Protein AF-A0A4P6F932-F1 (afdb_monomer_lite)

Foldseek 3Di:
DDDDDDDDDDDDDDDDDDDDDDDDDDDDDDDDPPPDPPPQDPVNVVPDLPAQLLLVVLLVVQCVVPRNVSNVVVVVVCVVVVPDRDGQDPQLVVQLVVCCCCQDLPNPHPLNDDSSSSSQVSVCVVVVHAGDDDDCNCVRDPGHHPDDPPDD

Secondary structure (DSSP, 8-state):
-----------------------------------------TTTTS------HHHHHHHHHHHHHH-HHHHHHHHHHHHHTT-------HHHHHHHHHHHHHHBTTTT-TT-B-HHHHHHHHHHHHHT-PBP-SSSTTTTSSSPBS--PPP-

Sequence (152 aa):
MSARRQTRRCTTRTACSGDRPHLSGRRDRGPGARGGRPRRDPRDRAGGDDRRPTLVELQAVLEHRGGVDEARAAQNLLRSAEVEVADFTARHAEVARQAYRDYGRASGHPARLNLGDCYAYALAAVADQPLLFVGDDFVHTDVRPAYLPPSA

Organism: NCBI:txid2509457

pLDDT: mean 77.78, std 23.24, range [30.77, 97.94]

Radius of gyration: 33.51 Å; chains: 1; bounding box: 41×89×89 Å

Structure (mmCIF, N/CA/C/O backbone):
data_AF-A0A4P6F932-F1
#
_entry.id   AF-A0A4P6F932-F1
#
loop_
_atom_site.group_PDB
_atom_site.id
_atom_site.type_symbol
_atom_site.label_atom_id
_atom_site.label_alt_id
_atom_site.label_comp_id
_atom_site.label_asym_id
_atom_site.label_entity_id
_atom_site.label_seq_id
_atom_site.pdbx_PDB_ins_code
_atom_site.Cartn_x
_atom_site.Cartn_y
_atom_site.Cartn_z
_atom_site.occupancy
_atom_site.B_iso_or_equiv
_atom_site.auth_seq_id
_atom_site.auth_comp_id
_atom_site.auth_asym_id
_atom_site.auth_atom_id
_atom_site.pdbx_PDB_model_num
ATOM 1 N N . MET A 1 1 ? -9.761 69.442 -34.153 1.00 44.91 1 MET A N 1
ATOM 2 C CA . MET A 1 1 ? -8.645 69.595 -35.113 1.00 44.91 1 MET A CA 1
ATOM 3 C C . MET A 1 1 ? -8.982 68.798 -36.360 1.00 44.91 1 MET A C 1
ATOM 5 O O . MET A 1 1 ? -9.483 67.688 -36.251 1.00 44.91 1 MET A O 1
ATOM 9 N N . SER A 1 2 ? -8.855 69.448 -37.511 1.00 34.09 2 SER A N 1
ATOM 10 C CA . SER A 1 2 ? -9.554 69.153 -38.761 1.00 34.09 2 SER A CA 1
ATOM 11 C C . SER A 1 2 ? -8.674 68.359 -39.733 1.00 34.09 2 SER A C 1
ATOM 13 O O . SER A 1 2 ? -7.528 68.727 -39.938 1.00 34.09 2 SER A O 1
ATOM 15 N N . ALA A 1 3 ? -9.276 67.333 -40.340 1.00 35.31 3 ALA A N 1
ATOM 16 C CA . ALA A 1 3 ? -9.256 66.987 -41.767 1.00 35.31 3 ALA A CA 1
ATOM 17 C C . ALA A 1 3 ? -7.965 66.585 -42.535 1.00 35.31 3 ALA A C 1
ATOM 19 O O . ALA A 1 3 ? -6.910 67.193 -42.435 1.00 35.31 3 ALA A O 1
ATOM 20 N N . ARG A 1 4 ? -8.224 65.658 -43.486 1.00 37.12 4 ARG A N 1
ATOM 21 C CA . ARG A 1 4 ? -7.536 65.332 -44.767 1.00 37.12 4 ARG A CA 1
ATOM 22 C C . ARG A 1 4 ? -6.279 64.454 -44.652 1.00 37.12 4 ARG A C 1
ATOM 24 O O . ARG A 1 4 ? -5.267 64.841 -44.098 1.00 37.12 4 ARG A O 1
ATOM 31 N N . ARG A 1 5 ? -6.368 63.170 -45.037 1.00 46.12 5 ARG A N 1
ATOM 32 C CA . ARG A 1 5 ? -6.166 62.615 -46.403 1.00 46.12 5 ARG A CA 1
ATOM 33 C C . ARG A 1 5 ? -4.906 63.156 -47.086 1.00 46.12 5 ARG A C 1
ATOM 35 O O . ARG A 1 5 ? -4.928 64.286 -47.542 1.00 46.12 5 ARG A O 1
ATOM 42 N N . GLN A 1 6 ? -3.923 62.281 -47.311 1.00 46.47 6 GLN A N 1
ATOM 43 C CA . GLN A 1 6 ? -3.135 62.297 -48.542 1.00 46.47 6 GLN A CA 1
ATOM 44 C C . GLN A 1 6 ? -2.669 60.877 -48.890 1.00 46.47 6 GLN A C 1
ATOM 46 O O . GLN A 1 6 ? -2.029 60.169 -48.120 1.00 46.47 6 GLN A O 1
ATOM 51 N N . THR A 1 7 ? -3.068 60.484 -50.087 1.00 39.25 7 THR A N 1
ATOM 52 C CA . THR A 1 7 ? -2.804 59.254 -50.825 1.00 39.25 7 THR A CA 1
ATOM 53 C C . THR A 1 7 ? -1.342 59.126 -51.246 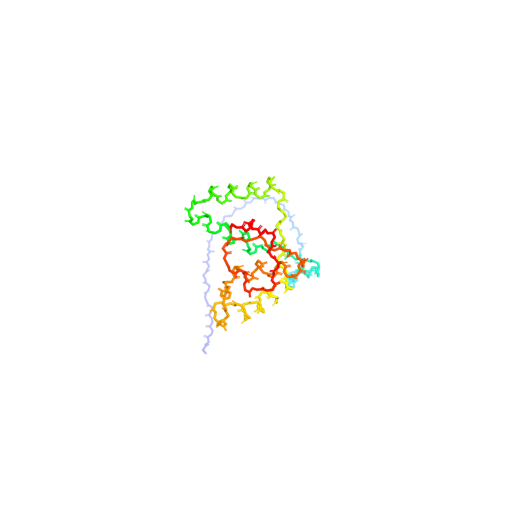1.00 39.25 7 THR A C 1
ATOM 55 O O . THR A 1 7 ? -0.788 60.087 -51.780 1.00 39.25 7 THR A O 1
ATOM 58 N N . ARG A 1 8 ? -0.770 57.918 -51.176 1.00 43.19 8 ARG A N 1
ATOM 59 C CA . ARG A 1 8 ? 0.346 57.531 -52.050 1.00 43.19 8 ARG A CA 1
ATOM 60 C C . ARG A 1 8 ? -0.167 56.577 -53.121 1.00 43.19 8 ARG A C 1
ATOM 62 O O . ARG A 1 8 ? -0.617 55.473 -52.837 1.00 43.19 8 ARG A O 1
ATOM 69 N N . ARG A 1 9 ? -0.141 57.085 -54.353 1.00 44.69 9 ARG A N 1
ATOM 70 C CA . ARG A 1 9 ? -0.278 56.338 -55.603 1.00 44.69 9 ARG A CA 1
ATOM 71 C C . ARG A 1 9 ? 0.945 55.432 -55.739 1.00 44.69 9 ARG A C 1
ATOM 73 O O . ARG A 1 9 ? 2.059 55.924 -55.589 1.00 44.69 9 ARG A O 1
ATOM 80 N N . CYS A 1 10 ? 0.741 54.160 -56.060 1.00 32.97 10 CYS A N 1
ATOM 81 C CA . CYS A 1 10 ? 1.779 53.340 -56.672 1.00 32.97 10 CYS A CA 1
ATOM 82 C C . CYS A 1 10 ? 1.332 53.038 -58.103 1.00 32.97 10 CYS A C 1
ATOM 84 O O . CYS A 1 10 ? 0.258 52.489 -58.342 1.00 32.97 10 CYS A O 1
ATOM 86 N N . THR A 1 11 ? 2.116 53.561 -59.031 1.00 46.69 11 THR A N 1
ATOM 87 C CA . THR A 1 11 ? 2.034 53.437 -60.484 1.00 46.69 11 THR A CA 1
ATOM 88 C C . THR A 1 11 ? 2.682 52.139 -60.962 1.00 46.69 11 THR A C 1
ATOM 90 O O . THR A 1 11 ? 3.538 51.632 -60.252 1.00 46.69 11 THR A O 1
ATOM 93 N N . THR A 1 12 ? 2.353 51.763 -62.212 1.00 40.41 12 THR A N 1
ATOM 94 C CA . THR A 1 12 ? 2.819 50.637 -63.070 1.00 40.41 12 THR A CA 1
ATOM 95 C C . THR A 1 12 ? 1.922 49.394 -62.957 1.00 40.41 12 THR A C 1
ATOM 97 O O . THR A 1 12 ? 1.802 48.798 -61.900 1.00 40.41 12 THR A O 1
ATOM 100 N N . ARG A 1 13 ? 1.059 49.019 -63.919 1.00 41.72 13 ARG A N 1
ATOM 101 C CA . ARG A 1 13 ? 1.025 48.981 -65.404 1.00 41.72 13 ARG A CA 1
ATOM 102 C C . ARG A 1 13 ? 1.961 47.937 -66.031 1.00 41.72 13 ARG A C 1
ATOM 104 O O . ARG A 1 13 ? 3.015 48.316 -66.517 1.00 41.72 13 ARG A O 1
ATOM 111 N N . THR A 1 14 ? 1.464 46.696 -66.128 1.00 43.81 14 THR A N 1
ATOM 112 C CA . THR A 1 14 ? 1.836 45.652 -67.116 1.00 43.81 14 THR A CA 1
ATOM 113 C C . THR A 1 14 ? 0.612 44.723 -67.290 1.00 43.81 14 THR A C 1
ATOM 115 O O . THR A 1 14 ? 0.188 44.112 -66.318 1.00 43.81 14 THR A O 1
ATOM 118 N N . ALA A 1 15 ? -0.218 44.898 -68.333 1.00 36.66 15 ALA A N 1
ATOM 119 C CA . ALA A 1 15 ? -0.301 44.075 -69.564 1.00 36.66 15 ALA A CA 1
ATOM 120 C C . ALA A 1 15 ? -0.423 42.557 -69.275 1.00 36.66 15 ALA A C 1
ATOM 122 O O . ALA A 1 15 ? 0.531 41.961 -68.803 1.00 36.66 15 ALA A O 1
ATOM 123 N N . CYS A 1 16 ? -1.613 41.946 -69.335 1.00 30.77 16 CYS A N 1
ATOM 124 C CA . CYS A 1 16 ? -2.386 41.452 -70.497 1.00 30.77 16 CYS A CA 1
ATOM 125 C C . CYS A 1 16 ? -2.304 39.918 -70.645 1.00 30.77 16 CYS A C 1
ATOM 127 O O . CYS A 1 16 ? -1.228 39.340 -70.588 1.00 30.77 16 CYS A O 1
ATOM 129 N N . SER A 1 17 ? -3.465 39.333 -70.970 1.00 36.91 17 SER A N 1
ATOM 130 C CA . SER A 1 17 ? -3.747 37.973 -71.473 1.00 36.91 17 SER A CA 1
ATOM 131 C C . SER A 1 17 ? -3.796 36.810 -70.466 1.00 36.91 17 SER A C 1
ATOM 133 O O . SER A 1 17 ? -2.816 36.495 -69.804 1.00 36.91 17 SER A O 1
ATOM 135 N N . GLY A 1 18 ? -4.969 36.163 -70.386 1.00 35.44 18 GLY A N 1
ATOM 136 C CA . GLY A 1 18 ? -5.198 34.925 -69.632 1.00 35.44 18 GLY A CA 1
ATOM 137 C C . GLY A 1 18 ? -6.665 34.704 -69.232 1.00 35.44 18 GLY A C 1
ATOM 138 O O . GLY A 1 18 ? -7.067 35.079 -68.142 1.00 35.44 18 GLY A O 1
ATOM 139 N N . ASP A 1 19 ? -7.444 34.153 -70.163 1.00 36.09 19 ASP A N 1
ATOM 140 C CA . ASP A 1 19 ? -8.640 33.299 -70.027 1.00 36.09 19 ASP A CA 1
ATOM 141 C C . ASP A 1 19 ? -9.682 33.423 -68.879 1.00 36.09 19 ASP A C 1
ATOM 143 O O . ASP A 1 19 ? -9.457 33.042 -67.737 1.00 36.09 19 ASP A O 1
ATOM 147 N N . ARG A 1 20 ? -10.912 33.739 -69.333 1.00 44.59 20 ARG A N 1
ATOM 148 C CA . ARG A 1 20 ? -12.265 33.226 -68.974 1.00 44.59 20 ARG A CA 1
ATOM 149 C C . ARG A 1 20 ? -12.880 33.453 -67.568 1.00 44.59 20 ARG A C 1
ATOM 151 O O . ARG A 1 20 ? -12.191 33.536 -66.561 1.00 44.59 20 ARG A O 1
ATOM 158 N N . PRO A 1 21 ? -14.228 33.580 -67.490 1.00 42.44 21 PRO A N 1
ATOM 159 C CA . PRO A 1 21 ? -14.909 34.235 -66.376 1.00 42.44 21 PRO A CA 1
ATOM 160 C C . PRO A 1 21 ? -15.470 33.247 -65.341 1.00 42.44 21 PRO A C 1
ATOM 162 O O . PRO A 1 21 ? -16.095 32.252 -65.698 1.00 42.44 21 PRO A O 1
ATOM 165 N N . HIS A 1 22 ? -15.373 33.597 -64.056 1.00 36.31 22 HIS A N 1
ATOM 166 C CA . HIS A 1 22 ? -16.262 33.070 -63.018 1.00 36.31 22 HIS A CA 1
ATOM 167 C C . HIS A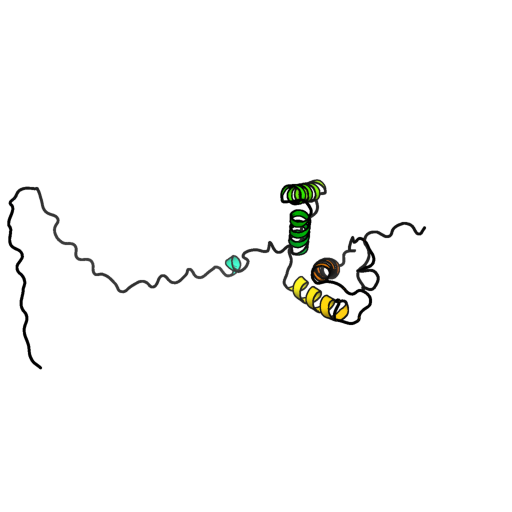 1 22 ? -17.124 34.202 -62.459 1.00 36.31 22 HIS A C 1
ATOM 169 O O . HIS A 1 22 ? -16.658 35.093 -61.748 1.00 36.31 22 HIS A O 1
ATOM 175 N N . LEU A 1 23 ? -18.404 34.159 -62.826 1.00 46.00 23 LEU A N 1
ATOM 176 C CA . LEU A 1 23 ? -19.445 35.034 -62.314 1.00 46.00 23 LEU A CA 1
ATOM 177 C C . LEU A 1 23 ? -19.769 34.681 -60.858 1.00 46.00 23 LEU A C 1
ATOM 179 O O . LEU A 1 23 ? -20.146 33.559 -60.531 1.00 46.00 23 LEU A O 1
ATOM 183 N N . SER A 1 24 ? -19.590 35.696 -60.018 1.00 48.28 24 SER A N 1
ATOM 184 C CA . SER A 1 24 ? -20.314 36.029 -58.789 1.00 48.28 24 SER A CA 1
ATOM 185 C C . SER A 1 24 ? -21.145 34.933 -58.108 1.00 48.28 24 SER A C 1
ATOM 187 O O . SER A 1 24 ? -22.273 34.639 -58.498 1.00 48.28 24 SER A O 1
ATOM 189 N N . GLY A 1 25 ? -20.659 34.506 -56.947 1.00 37.16 25 GLY A N 1
ATOM 190 C CA . GLY A 1 25 ? -21.475 33.937 -55.882 1.00 37.16 25 GLY A CA 1
ATOM 191 C C . GLY A 1 25 ? -21.055 34.535 -54.547 1.00 37.16 25 GLY A C 1
ATOM 192 O O . GLY A 1 25 ? -20.282 33.928 -53.812 1.00 37.16 25 GLY A O 1
ATOM 193 N N . ARG A 1 26 ? -21.542 35.744 -54.232 1.00 51.72 26 ARG A N 1
ATOM 194 C CA . ARG A 1 26 ? -21.552 36.253 -52.853 1.00 51.72 26 ARG A CA 1
ATOM 195 C C . ARG A 1 26 ? -22.297 35.225 -51.998 1.00 51.72 26 ARG A C 1
ATOM 197 O O . ARG A 1 26 ? -23.489 35.016 -52.205 1.00 51.72 26 ARG A O 1
ATOM 204 N N . ARG A 1 27 ? -21.615 34.613 -51.033 1.00 48.62 27 ARG A N 1
ATOM 205 C CA . ARG A 1 27 ? -22.269 34.070 -49.843 1.00 48.62 27 ARG A CA 1
ATOM 206 C C . ARG A 1 27 ? -21.669 34.752 -48.631 1.00 48.62 27 ARG A C 1
ATOM 208 O O . ARG A 1 27 ? -20.459 34.730 -48.412 1.00 48.62 27 ARG A O 1
ATOM 215 N N . ASP A 1 28 ? -22.556 35.447 -47.940 1.00 42.41 28 ASP A N 1
ATOM 216 C CA . ASP A 1 28 ? -22.319 36.230 -46.746 1.00 42.41 28 ASP A CA 1
ATOM 217 C C . ASP A 1 28 ? -21.555 35.441 -45.681 1.00 42.41 28 ASP A C 1
ATOM 219 O O . ASP A 1 28 ? -21.854 34.281 -45.386 1.00 42.41 28 ASP A O 1
ATOM 223 N N . ARG A 1 29 ? -20.567 36.102 -45.069 1.00 46.41 29 ARG A N 1
ATOM 224 C CA . ARG A 1 29 ? -19.952 35.631 -43.828 1.00 46.41 29 ARG A CA 1
ATOM 225 C C . ARG A 1 29 ? -20.986 35.772 -42.712 1.00 46.41 29 ARG A C 1
ATOM 227 O O . ARG A 1 29 ? -21.205 36.873 -42.212 1.00 46.41 29 ARG A O 1
ATOM 234 N N . GLY A 1 30 ? -21.612 34.660 -42.336 1.00 40.38 30 GLY A N 1
ATOM 235 C CA . GLY A 1 30 ? -22.417 34.572 -41.119 1.00 40.38 30 GLY A CA 1
ATOM 236 C C . GLY A 1 30 ? -21.563 34.797 -39.859 1.00 40.38 30 GLY A C 1
ATOM 237 O O . GLY A 1 30 ? -20.354 34.538 -39.879 1.00 40.38 30 GLY A O 1
ATOM 238 N N . PRO A 1 31 ? -22.160 35.296 -38.761 1.00 44.09 31 PRO A N 1
ATOM 239 C CA . PRO A 1 31 ? -21.446 35.587 -37.527 1.00 44.09 31 PRO A CA 1
ATOM 240 C C . PRO A 1 31 ? -20.948 34.285 -36.895 1.00 44.09 31 PRO A C 1
ATOM 242 O O . PRO A 1 31 ? -21.652 33.277 -36.883 1.00 44.09 31 PRO A O 1
ATOM 245 N N . GLY A 1 32 ? -19.710 34.326 -36.398 1.00 49.91 32 GLY A N 1
ATOM 246 C CA . GLY A 1 32 ? -18.945 33.176 -35.936 1.00 49.91 32 GLY A CA 1
ATOM 247 C C . GLY A 1 32 ? -19.755 32.181 -35.114 1.00 49.91 32 GLY A C 1
ATOM 248 O O . GLY A 1 32 ? -20.209 32.483 -34.007 1.00 49.91 32 GLY A O 1
ATOM 249 N N . ALA A 1 33 ? -19.850 30.960 -35.639 1.00 51.09 33 ALA A N 1
ATOM 250 C CA . ALA A 1 33 ? -20.104 29.789 -34.830 1.00 51.09 33 ALA A CA 1
ATOM 251 C C . ALA A 1 33 ? -18.977 29.727 -33.794 1.00 51.09 33 ALA A C 1
ATOM 253 O O . ALA A 1 33 ? -17.863 29.289 -34.083 1.00 51.09 33 ALA A O 1
ATOM 254 N N . ARG A 1 34 ? -19.247 30.227 -32.582 1.00 55.84 34 ARG A N 1
ATOM 255 C CA . ARG A 1 34 ? -18.481 29.835 -31.404 1.00 55.84 34 ARG A CA 1
ATOM 256 C C . ARG A 1 34 ? -18.563 28.320 -31.413 1.00 55.84 34 ARG A C 1
ATOM 258 O O . ARG A 1 34 ? -19.649 27.785 -31.205 1.00 55.84 34 ARG A O 1
ATOM 265 N N . GLY A 1 35 ? -17.458 27.658 -31.748 1.00 50.47 35 GLY A N 1
ATOM 266 C CA . GLY A 1 35 ? -17.329 26.219 -31.615 1.00 50.47 35 GLY A CA 1
ATOM 267 C C . GLY A 1 35 ? -17.623 25.894 -30.163 1.00 50.47 35 GLY A C 1
ATOM 268 O O . GLY A 1 35 ? -16.757 26.037 -29.300 1.00 50.47 35 GLY A O 1
ATOM 269 N N . GLY A 1 36 ? -18.883 25.569 -29.873 1.00 51.41 36 GLY A N 1
ATOM 270 C CA . GLY A 1 36 ? -19.270 25.035 -28.590 1.00 51.41 36 GLY A CA 1
ATOM 271 C C . GLY A 1 36 ? -18.400 23.813 -28.417 1.00 51.41 36 GLY A C 1
ATOM 272 O O . GLY A 1 36 ? -18.431 22.923 -29.269 1.00 51.41 36 GLY A O 1
ATOM 273 N N . ARG A 1 37 ? -17.566 23.808 -27.370 1.00 58.84 37 ARG A N 1
ATOM 274 C CA . ARG A 1 37 ? -16.853 22.592 -26.988 1.00 58.84 37 ARG A CA 1
ATOM 275 C C . ARG A 1 37 ? -17.894 21.472 -27.020 1.00 58.84 37 ARG A C 1
ATOM 277 O O . ARG A 1 37 ? -18.979 21.696 -26.467 1.00 58.84 37 ARG A O 1
ATOM 284 N N . PRO A 1 38 ? -17.631 20.346 -27.704 1.00 57.69 38 PRO A N 1
ATOM 285 C CA . PRO A 1 38 ? -18.609 19.275 -27.779 1.00 57.69 38 PRO A CA 1
ATOM 286 C C . PRO A 1 38 ? -19.086 18.979 -26.359 1.00 57.69 38 PRO A C 1
ATOM 288 O O . PRO A 1 38 ? -18.276 18.942 -25.424 1.00 57.69 38 PRO A O 1
ATOM 291 N N . ARG A 1 39 ? -20.409 18.883 -26.179 1.00 63.81 39 ARG A N 1
ATOM 292 C CA . ARG A 1 39 ? -20.986 18.462 -24.904 1.00 63.81 39 ARG A CA 1
ATOM 293 C C . ARG A 1 39 ? -20.425 17.069 -24.646 1.00 63.81 39 ARG A C 1
ATOM 295 O O . ARG A 1 39 ? -20.856 16.128 -25.298 1.00 63.81 39 ARG A O 1
ATOM 302 N N . ARG A 1 40 ? -19.411 16.980 -23.778 1.00 59.41 40 ARG A N 1
ATOM 303 C CA . ARG A 1 40 ? -18.811 15.704 -23.375 1.00 59.41 40 ARG A CA 1
ATOM 304 C C . ARG A 1 40 ? -19.940 14.795 -22.906 1.00 59.41 40 ARG A C 1
ATOM 306 O O . ARG A 1 40 ? -20.760 15.250 -22.099 1.00 59.41 40 ARG A O 1
ATOM 313 N N . ASP A 1 41 ? -19.988 13.572 -23.426 1.00 59.66 41 ASP A N 1
ATOM 314 C CA . ASP A 1 41 ? -20.931 12.562 -22.955 1.00 59.66 41 ASP A CA 1
ATOM 315 C C . ASP A 1 41 ? -20.748 12.441 -21.426 1.00 59.66 41 ASP A C 1
ATOM 317 O O . ASP A 1 41 ? -19.613 12.465 -20.940 1.00 59.66 41 ASP A O 1
ATOM 321 N N . PRO A 1 42 ? -21.815 12.364 -20.614 1.00 55.53 42 PRO A N 1
ATOM 322 C CA . PRO A 1 42 ? -21.692 11.997 -19.205 1.00 55.53 42 PRO A CA 1
ATOM 323 C C . PRO A 1 42 ? -20.843 10.735 -18.973 1.00 55.53 42 PRO A C 1
ATOM 325 O O . PRO A 1 42 ? -20.194 10.639 -17.936 1.00 55.53 42 PRO A O 1
ATOM 328 N N . ARG A 1 43 ? -20.787 9.817 -19.948 1.00 52.41 43 ARG A N 1
ATOM 329 C CA . ARG A 1 43 ? -19.903 8.642 -19.962 1.00 52.41 43 ARG A CA 1
ATOM 330 C C . ARG A 1 43 ? -18.447 8.969 -20.310 1.00 52.41 43 ARG A C 1
ATOM 332 O O . ARG A 1 43 ? -17.561 8.332 -19.763 1.00 52.41 43 ARG A O 1
ATOM 339 N N . ASP A 1 44 ? -18.173 10.030 -21.071 1.00 51.19 44 ASP A N 1
ATOM 340 C CA . ASP A 1 44 ? -16.810 10.568 -21.262 1.00 51.19 44 ASP A CA 1
ATOM 341 C C . ASP A 1 44 ? -16.276 11.277 -20.002 1.00 51.19 44 ASP A C 1
ATOM 343 O O . ASP A 1 44 ? -15.099 11.638 -19.932 1.00 51.19 44 ASP A O 1
ATOM 347 N N . ARG A 1 45 ? -17.127 11.522 -18.990 1.00 52.50 45 ARG A N 1
ATOM 348 C CA . ARG A 1 45 ? -16.659 11.914 -17.648 1.00 52.50 45 ARG A CA 1
ATOM 3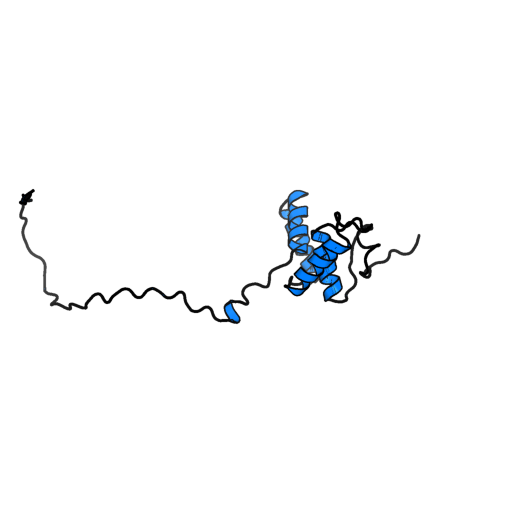49 C C . ARG A 1 45 ? -16.127 10.727 -16.849 1.00 52.50 45 ARG A C 1
ATOM 351 O O . ARG A 1 45 ? -15.370 10.960 -15.914 1.00 52.50 45 ARG A O 1
ATOM 358 N N . ALA A 1 46 ? -16.453 9.494 -17.239 1.00 49.19 46 ALA A N 1
ATOM 359 C CA . ALA A 1 46 ? -15.806 8.280 -16.743 1.00 49.19 46 ALA A CA 1
ATOM 360 C C . ALA A 1 46 ? -14.507 7.992 -17.527 1.00 49.19 46 ALA A C 1
ATOM 362 O O . ALA A 1 46 ? -14.204 6.861 -17.891 1.00 49.19 46 ALA A O 1
ATOM 363 N N . GLY A 1 47 ? -13.751 9.047 -17.845 1.00 42.62 47 GLY A N 1
ATOM 364 C CA . GLY A 1 47 ? -12.427 8.928 -18.433 1.00 42.62 47 GLY A CA 1
ATOM 365 C C . GLY A 1 47 ? -11.391 8.605 -17.357 1.00 42.62 47 GLY A C 1
ATOM 366 O O . GLY A 1 47 ? -11.057 9.475 -16.555 1.00 42.62 47 GLY A O 1
ATOM 367 N N . GLY A 1 48 ? -10.858 7.382 -17.400 1.00 49.91 48 GLY A N 1
ATOM 368 C CA . GLY A 1 48 ? -9.564 7.006 -16.823 1.00 49.91 48 GLY A CA 1
ATOM 369 C C . GLY A 1 48 ? -9.591 6.553 -15.364 1.00 49.91 48 GLY A C 1
ATOM 370 O O . GLY A 1 48 ? -9.253 7.329 -14.468 1.00 49.91 48 GLY A O 1
ATOM 371 N N . ASP A 1 49 ? -9.899 5.274 -15.147 1.00 51.34 49 ASP A N 1
ATOM 372 C CA . ASP A 1 49 ? -9.700 4.584 -13.865 1.00 51.34 49 ASP A CA 1
ATOM 373 C C . ASP A 1 49 ? -8.272 4.020 -13.691 1.00 51.34 49 ASP A C 1
ATOM 375 O O . ASP A 1 49 ? -8.019 3.248 -12.783 1.00 51.34 49 ASP A O 1
ATOM 379 N N . ASP A 1 50 ? -7.276 4.482 -14.458 1.00 58.41 50 ASP A N 1
ATOM 380 C CA . ASP A 1 50 ? -5.871 4.056 -14.308 1.00 58.41 50 ASP A CA 1
ATOM 381 C C . ASP A 1 50 ? -5.164 4.773 -13.133 1.00 58.41 50 ASP A C 1
ATOM 383 O O . ASP A 1 5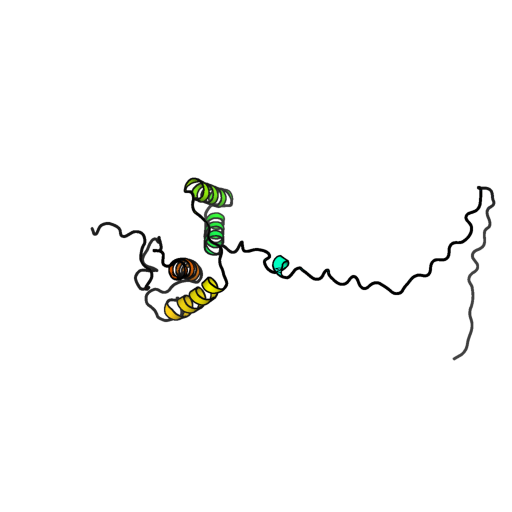0 ? -4.213 5.540 -13.298 1.00 58.41 50 ASP A O 1
ATOM 387 N N . ARG A 1 51 ? -5.693 4.614 -11.915 1.00 83.44 51 ARG A N 1
ATOM 388 C CA . ARG A 1 51 ? -5.127 5.188 -10.682 1.00 83.44 51 ARG A CA 1
ATOM 389 C C . ARG A 1 51 ? -4.590 4.058 -9.833 1.00 83.44 51 ARG A C 1
ATOM 391 O O . ARG A 1 51 ? -5.359 3.330 -9.230 1.00 83.44 51 ARG A O 1
ATOM 398 N N . ARG A 1 52 ? -3.273 3.894 -9.789 1.00 89.81 52 ARG A N 1
ATOM 399 C CA . ARG A 1 52 ? -2.628 2.740 -9.145 1.00 89.81 52 ARG A CA 1
ATOM 400 C C . ARG A 1 52 ? -1.474 3.231 -8.274 1.00 89.81 52 ARG A C 1
ATOM 402 O O . ARG A 1 52 ? -0.316 3.026 -8.630 1.00 89.81 52 ARG A O 1
ATOM 409 N N . PRO A 1 53 ? -1.764 3.960 -7.179 1.00 93.38 53 PRO A N 1
ATOM 410 C CA . PRO A 1 53 ? -0.746 4.690 -6.428 1.00 93.38 53 PRO A CA 1
ATOM 411 C C . PRO A 1 53 ? 0.365 3.773 -5.903 1.00 93.38 53 PRO A C 1
ATOM 413 O O . PRO A 1 53 ? 1.532 4.130 -6.007 1.00 93.38 53 PRO A O 1
ATOM 416 N N . THR A 1 54 ? 0.024 2.562 -5.452 1.00 93.38 54 THR A N 1
ATOM 417 C CA . THR A 1 54 ? 1.002 1.561 -4.997 1.00 93.38 54 THR A CA 1
ATOM 418 C C . THR A 1 54 ? 1.908 1.062 -6.130 1.00 93.38 54 THR A C 1
ATOM 420 O O . THR A 1 54 ? 3.102 0.868 -5.919 1.00 93.38 54 THR A O 1
ATOM 423 N N . LEU A 1 55 ? 1.386 0.903 -7.356 1.00 94.75 55 LEU A N 1
ATOM 424 C CA . LEU A 1 55 ? 2.216 0.558 -8.519 1.00 94.75 55 LEU A CA 1
ATOM 425 C C . LEU A 1 55 ? 3.157 1.713 -8.881 1.00 94.75 55 LEU A C 1
ATOM 427 O O . LEU A 1 55 ? 4.338 1.484 -9.122 1.00 94.75 55 LEU A O 1
ATOM 431 N N . VAL A 1 56 ? 2.645 2.947 -8.896 1.00 94.50 56 VAL A N 1
ATOM 432 C CA . VAL A 1 56 ? 3.448 4.147 -9.181 1.00 94.50 56 VAL A CA 1
ATOM 433 C C . VAL A 1 56 ? 4.584 4.293 -8.171 1.00 94.50 56 VAL A C 1
ATOM 435 O O . VAL A 1 56 ? 5.719 4.557 -8.560 1.00 94.50 56 VAL A O 1
ATOM 438 N N . GLU A 1 57 ? 4.300 4.087 -6.886 1.00 95.19 57 GLU A N 1
ATOM 439 C CA . GLU A 1 57 ? 5.307 4.121 -5.828 1.00 95.19 57 GLU A CA 1
ATOM 440 C C . GLU A 1 57 ? 6.382 3.049 -6.031 1.00 95.19 57 GLU A C 1
ATOM 442 O O . GLU A 1 57 ? 7.571 3.373 -6.028 1.00 95.19 57 GLU A O 1
ATOM 447 N N . LEU A 1 58 ? 5.979 1.798 -6.287 1.00 94.62 58 LEU A N 1
ATOM 448 C CA . LEU A 1 58 ? 6.909 0.707 -6.582 1.00 94.62 58 LEU A CA 1
ATOM 449 C C . LEU A 1 58 ? 7.841 1.068 -7.746 1.00 94.62 58 LEU A C 1
ATOM 451 O O . LEU A 1 58 ? 9.058 0.919 -7.633 1.00 94.62 58 LEU A O 1
ATOM 455 N N . GLN A 1 59 ? 7.284 1.566 -8.852 1.00 95.62 59 GLN A N 1
ATOM 456 C CA . GLN A 1 59 ? 8.072 1.949 -10.021 1.00 95.62 59 GLN A CA 1
ATOM 457 C C . GLN A 1 59 ? 9.041 3.087 -9.707 1.00 95.62 59 GLN A C 1
ATOM 459 O O . GLN A 1 59 ? 10.223 2.959 -10.002 1.00 95.62 59 GLN A O 1
ATOM 464 N N . ALA A 1 60 ? 8.583 4.155 -9.050 1.00 95.06 60 ALA A N 1
ATOM 465 C CA . ALA A 1 60 ? 9.436 5.286 -8.695 1.00 95.06 60 ALA A CA 1
ATOM 466 C C . ALA A 1 60 ? 10.605 4.869 -7.785 1.00 95.06 60 ALA A C 1
ATOM 468 O O . ALA A 1 60 ? 11.737 5.319 -7.973 1.00 95.06 60 ALA A O 1
ATOM 469 N N . VAL A 1 61 ? 10.356 3.980 -6.817 1.00 95.44 61 VAL A N 1
ATOM 470 C CA . VAL A 1 61 ? 11.395 3.458 -5.918 1.00 95.44 61 VAL A CA 1
ATOM 471 C C . VAL A 1 61 ? 12.411 2.603 -6.675 1.00 95.44 61 VAL A C 1
ATOM 473 O O . VAL A 1 61 ? 13.614 2.757 -6.455 1.00 95.44 61 VAL A O 1
ATOM 476 N N . LEU A 1 62 ? 11.960 1.712 -7.560 1.00 97.12 62 LEU A N 1
ATOM 477 C CA . LEU A 1 62 ? 12.852 0.854 -8.345 1.00 97.12 62 LEU A CA 1
ATOM 478 C C . LEU A 1 62 ? 13.663 1.651 -9.365 1.00 97.12 62 LEU A C 1
ATOM 480 O O . LEU A 1 62 ? 14.871 1.450 -9.466 1.00 97.12 62 LEU A O 1
ATOM 484 N N . GLU A 1 63 ? 13.038 2.612 -10.045 1.00 96.31 63 GLU A N 1
ATOM 485 C CA . GLU A 1 63 ? 13.737 3.528 -10.946 1.00 96.31 63 GLU A CA 1
ATOM 486 C C . GLU A 1 63 ? 14.818 4.315 -10.206 1.00 96.31 63 GLU A C 1
ATOM 488 O O . GLU A 1 63 ? 15.936 4.444 -10.701 1.00 96.31 63 GLU A O 1
ATOM 493 N N . HIS A 1 64 ? 14.523 4.786 -8.993 1.00 96.75 64 HIS A N 1
ATOM 494 C CA . HIS A 1 64 ? 15.498 5.500 -8.178 1.00 96.75 64 HIS A CA 1
ATOM 495 C C . HIS A 1 64 ? 16.658 4.609 -7.705 1.00 96.75 64 HIS A C 1
ATOM 497 O O . HIS A 1 64 ? 17.794 5.072 -7.630 1.00 96.75 64 HIS A O 1
ATOM 503 N N . ARG A 1 65 ? 16.389 3.342 -7.366 1.00 95.12 65 ARG A N 1
ATOM 504 C CA . ARG A 1 65 ? 17.393 2.424 -6.799 1.00 95.12 65 ARG A CA 1
ATOM 505 C C . ARG A 1 65 ? 18.241 1.703 -7.844 1.00 95.12 65 ARG A C 1
ATOM 507 O O . ARG A 1 65 ? 19.397 1.408 -7.560 1.00 95.12 65 ARG A O 1
ATOM 514 N N . GLY A 1 66 ? 17.679 1.403 -9.012 1.00 92.12 66 GLY A N 1
ATOM 515 C CA . GLY A 1 66 ? 18.318 0.548 -10.015 1.00 92.12 66 GLY A CA 1
ATOM 516 C C . GLY A 1 66 ? 17.978 0.889 -11.467 1.00 92.12 66 GLY A C 1
ATOM 517 O O . GLY A 1 66 ? 18.392 0.175 -12.375 1.00 92.12 66 GLY A O 1
ATOM 518 N N . GLY A 1 67 ? 17.280 2.001 -11.709 1.00 95.56 67 GLY A N 1
ATOM 519 C CA . GLY A 1 67 ? 16.984 2.498 -13.048 1.00 95.56 67 GLY A CA 1
ATOM 520 C C . GLY A 1 67 ? 15.744 1.882 -13.698 1.00 95.56 67 GLY A C 1
ATOM 521 O O . GLY A 1 67 ? 15.018 1.071 -13.125 1.00 95.56 67 GLY A O 1
ATOM 522 N N . VAL A 1 68 ? 15.488 2.309 -14.935 1.00 94.69 68 VAL A N 1
ATOM 523 C CA . VAL A 1 68 ? 14.265 1.978 -15.690 1.00 94.69 68 VAL A CA 1
ATOM 524 C C . VAL A 1 68 ? 14.139 0.478 -15.980 1.00 94.69 68 VAL A C 1
ATOM 526 O O . VAL A 1 68 ? 13.026 -0.047 -16.044 1.00 94.69 68 VAL A O 1
ATOM 529 N N . ASP A 1 69 ? 15.259 -0.229 -16.133 1.00 96.00 69 ASP A N 1
ATOM 530 C CA . ASP A 1 69 ? 15.249 -1.664 -16.430 1.00 96.00 69 ASP A CA 1
ATOM 531 C C . ASP A 1 69 ? 14.777 -2.503 -15.234 1.00 96.00 69 ASP A C 1
ATOM 533 O O . ASP A 1 69 ? 13.993 -3.433 -15.425 1.00 96.00 69 ASP A O 1
ATOM 537 N N . GLU A 1 70 ? 15.142 -2.126 -14.004 1.00 95.50 70 GLU A N 1
ATOM 538 C CA . GLU A 1 70 ? 14.642 -2.765 -12.776 1.00 95.50 70 GLU A CA 1
ATOM 539 C C . GLU A 1 70 ? 13.130 -2.566 -12.612 1.00 95.50 70 GLU A C 1
ATOM 541 O O . GLU A 1 70 ? 12.381 -3.513 -12.360 1.00 95.50 70 GLU A O 1
ATOM 546 N N . ALA A 1 71 ? 12.636 -1.349 -12.850 1.00 95.25 71 ALA A N 1
ATOM 547 C CA . ALA A 1 71 ? 11.199 -1.083 -12.816 1.00 95.25 71 ALA A CA 1
ATOM 548 C C . ALA A 1 71 ? 10.431 -1.877 -13.889 1.00 95.25 71 ALA A C 1
ATOM 550 O O . ALA A 1 71 ? 9.335 -2.386 -13.633 1.00 95.25 71 ALA A O 1
ATOM 551 N N . ARG A 1 72 ? 11.017 -2.050 -15.082 1.00 95.31 72 ARG A N 1
ATOM 552 C CA . ARG A 1 72 ? 10.456 -2.897 -16.147 1.00 95.31 72 ARG A CA 1
ATOM 553 C C . ARG A 1 72 ? 10.456 -4.376 -15.758 1.00 95.31 72 ARG A C 1
ATOM 555 O O . ARG A 1 72 ? 9.472 -5.068 -16.024 1.00 95.31 72 ARG A O 1
ATOM 562 N N . ALA A 1 73 ? 11.528 -4.864 -15.137 1.00 96.06 73 ALA A N 1
ATOM 563 C CA . ALA A 1 73 ? 11.612 -6.235 -14.647 1.00 96.06 73 ALA A CA 1
ATOM 564 C C . ALA A 1 73 ? 10.522 -6.520 -13.602 1.00 96.06 73 ALA A C 1
ATOM 566 O O . ALA A 1 73 ? 9.834 -7.536 -13.702 1.00 96.06 73 ALA A O 1
ATOM 567 N N . ALA A 1 74 ? 10.266 -5.587 -12.681 1.00 95.50 74 ALA A N 1
ATOM 568 C CA . ALA A 1 74 ? 9.173 -5.711 -11.719 1.00 95.50 74 ALA A CA 1
ATOM 569 C C . ALA A 1 74 ? 7.787 -5.746 -12.384 1.00 95.50 74 ALA A C 1
ATOM 571 O O . ALA A 1 74 ? 6.960 -6.583 -12.029 1.00 95.50 74 ALA A O 1
ATOM 572 N N . GLN A 1 75 ? 7.526 -4.915 -13.399 1.00 94.62 75 GLN A N 1
ATOM 573 C CA . GLN A 1 75 ? 6.269 -5.008 -14.156 1.00 94.62 75 GLN A CA 1
ATOM 574 C C . GLN A 1 75 ? 6.102 -6.364 -14.859 1.00 94.62 75 GLN A C 1
ATOM 576 O O . GLN A 1 75 ? 4.996 -6.904 -14.913 1.00 94.62 75 GLN A O 1
ATOM 581 N N . ASN A 1 76 ? 7.187 -6.927 -15.403 1.00 96.19 76 ASN A N 1
ATOM 582 C CA . ASN A 1 76 ? 7.164 -8.270 -15.983 1.00 96.19 76 ASN A CA 1
ATOM 583 C C . ASN A 1 76 ? 6.837 -9.326 -14.925 1.00 96.19 76 ASN A C 1
ATOM 585 O O . ASN A 1 76 ? 6.012 -10.197 -15.191 1.00 96.19 76 ASN A O 1
ATOM 589 N N . LEU A 1 77 ? 7.434 -9.213 -13.735 1.00 96.81 77 LEU A N 1
ATOM 590 C CA . LEU A 1 77 ? 7.173 -10.113 -12.618 1.00 96.81 77 LEU A CA 1
ATOM 591 C C . LEU A 1 77 ? 5.694 -10.084 -12.216 1.00 96.81 77 LEU A C 1
ATOM 593 O O . LEU A 1 77 ? 5.068 -11.139 -12.173 1.00 96.81 77 LEU A O 1
ATOM 597 N N . LEU A 1 78 ? 5.120 -8.892 -12.012 1.00 95.31 78 LEU A N 1
ATOM 598 C CA . LEU A 1 78 ? 3.701 -8.727 -11.674 1.00 95.31 78 LEU A CA 1
ATOM 599 C C . LEU A 1 78 ? 2.787 -9.378 -12.718 1.00 95.31 78 LEU A C 1
ATOM 601 O O . LEU A 1 78 ? 1.842 -10.071 -12.355 1.00 95.31 78 LEU A O 1
ATOM 605 N N . ARG A 1 79 ? 3.101 -9.221 -14.013 1.00 95.19 79 ARG A N 1
ATOM 606 C CA . ARG A 1 79 ? 2.357 -9.895 -15.088 1.00 95.19 79 ARG A CA 1
ATOM 607 C C . ARG A 1 79 ? 2.493 -11.411 -15.036 1.00 95.19 79 ARG A C 1
ATOM 609 O O . ARG A 1 79 ? 1.493 -12.100 -15.179 1.00 95.19 79 ARG A O 1
ATOM 616 N N . SER A 1 80 ? 3.707 -11.931 -14.855 1.00 97.38 80 SER A N 1
ATOM 617 C CA . SER A 1 80 ? 3.941 -13.382 -14.805 1.00 97.38 80 SER A CA 1
ATOM 618 C C . SER A 1 80 ? 3.343 -14.052 -13.570 1.00 97.38 80 SER A C 1
ATOM 620 O O . SER A 1 80 ? 3.005 -15.226 -13.623 1.00 97.38 80 SER A O 1
ATOM 622 N N . ALA A 1 81 ? 3.208 -13.301 -12.477 1.00 96.38 81 ALA A N 1
ATOM 623 C CA . ALA A 1 81 ? 2.560 -13.736 -11.247 1.00 96.38 81 ALA A CA 1
ATOM 624 C C . ALA A 1 81 ? 1.039 -13.504 -11.267 1.00 96.38 81 ALA A C 1
ATOM 626 O O . ALA A 1 81 ? 0.391 -13.708 -10.246 1.00 96.38 81 ALA A O 1
ATOM 627 N N . GLU A 1 82 ? 0.486 -13.050 -12.400 1.00 96.00 82 GLU A N 1
ATOM 628 C CA . GLU A 1 82 ? -0.944 -12.782 -12.591 1.00 96.00 82 GLU A CA 1
ATOM 629 C C . GLU A 1 82 ? -1.527 -11.816 -11.542 1.00 96.00 82 GLU A C 1
ATOM 631 O O . GLU A 1 82 ? -2.687 -11.913 -11.146 1.00 96.00 82 GLU A O 1
ATOM 636 N N . VAL A 1 83 ? -0.721 -10.845 -11.095 1.00 94.94 83 VAL A N 1
ATOM 637 C CA . VAL A 1 83 ? -1.160 -9.832 -10.132 1.00 94.94 83 VAL A CA 1
ATOM 638 C C . VAL A 1 83 ? -2.075 -8.832 -10.828 1.00 94.94 83 VAL A C 1
ATOM 640 O O . VAL A 1 83 ? -1.652 -8.077 -11.709 1.00 94.94 83 VAL A O 1
ATOM 643 N N . GLU A 1 84 ? -3.328 -8.784 -10.388 1.00 92.50 84 GLU A N 1
ATOM 644 C CA . GLU A 1 84 ? -4.254 -7.726 -10.771 1.00 92.50 84 GLU A CA 1
ATOM 645 C C . GLU A 1 84 ? -3.866 -6.418 -10.076 1.00 92.50 84 GLU A C 1
ATOM 647 O O . GLU A 1 84 ? -3.791 -6.334 -8.849 1.00 92.50 84 GLU A O 1
ATOM 652 N N . VAL A 1 85 ? -3.632 -5.368 -10.865 1.00 91.44 85 VAL A N 1
ATOM 653 C CA . VAL A 1 85 ? -3.407 -4.033 -10.312 1.00 91.44 85 VAL A CA 1
ATOM 654 C C . VAL A 1 85 ? -4.743 -3.311 -10.225 1.00 91.44 85 VAL A C 1
ATOM 656 O O . VAL A 1 85 ? -5.261 -2.832 -11.232 1.00 91.44 85 VAL A O 1
ATOM 659 N N . ALA A 1 86 ? -5.287 -3.256 -9.014 1.00 90.62 86 ALA A N 1
ATOM 660 C CA . ALA A 1 86 ? -6.591 -2.673 -8.742 1.00 90.62 86 ALA A CA 1
ATOM 661 C C . ALA A 1 86 ? -6.606 -1.145 -8.908 1.00 90.62 86 ALA A C 1
ATOM 663 O O . ALA A 1 86 ? -5.659 -0.440 -8.543 1.00 90.62 86 ALA A O 1
ATOM 664 N N . ASP A 1 87 ? -7.731 -0.636 -9.403 1.00 91.81 87 ASP A N 1
ATOM 665 C CA . ASP A 1 87 ? -7.943 0.791 -9.603 1.00 91.81 87 ASP A CA 1
ATOM 666 C C . ASP A 1 87 ? -8.280 1.512 -8.284 1.00 91.81 87 ASP A C 1
ATOM 668 O O . ASP A 1 87 ? -9.002 1.028 -7.402 1.00 91.81 87 ASP A O 1
ATOM 672 N N . PHE A 1 88 ? -7.770 2.732 -8.141 1.00 93.19 88 PHE A N 1
ATOM 673 C CA . PHE A 1 88 ? -7.914 3.540 -6.940 1.00 93.19 88 PHE A CA 1
ATOM 674 C C . PHE A 1 88 ? -9.084 4.519 -7.066 1.00 93.19 88 PHE A C 1
ATOM 676 O O . PHE A 1 88 ? -9.019 5.560 -7.730 1.00 93.19 88 PHE A O 1
ATOM 683 N N . THR A 1 89 ? -10.182 4.178 -6.399 1.00 93.44 89 THR A N 1
ATOM 684 C CA . THR A 1 89 ? -11.449 4.905 -6.448 1.00 93.44 89 THR A CA 1
ATOM 685 C C . THR A 1 89 ? -11.531 6.014 -5.391 1.00 93.44 89 THR A C 1
ATOM 687 O O . THR A 1 89 ? -10.715 6.113 -4.473 1.00 93.44 89 THR A O 1
ATOM 690 N N . ALA A 1 90 ? -12.579 6.838 -5.469 1.00 93.94 90 ALA A N 1
ATOM 691 C CA . ALA A 1 90 ? -12.874 7.840 -4.441 1.00 93.94 90 ALA A CA 1
ATOM 692 C C . ALA A 1 90 ? -13.139 7.218 -3.054 1.00 93.94 90 ALA A C 1
ATOM 694 O O . ALA A 1 90 ? -12.806 7.823 -2.036 1.00 93.94 90 ALA A O 1
ATOM 695 N N . ARG A 1 91 ? -13.696 5.998 -3.006 1.00 95.50 91 ARG A N 1
ATOM 696 C CA . ARG A 1 91 ? -13.895 5.245 -1.758 1.00 95.50 91 ARG A CA 1
ATOM 697 C C . ARG A 1 91 ? -12.550 4.920 -1.108 1.00 95.50 91 ARG A C 1
ATOM 699 O O . ARG A 1 91 ? -12.404 5.148 0.089 1.00 95.50 91 ARG A O 1
ATOM 706 N N . HIS A 1 92 ? -11.570 4.468 -1.894 1.00 96.56 92 HIS A N 1
ATOM 707 C CA . HIS A 1 92 ? -10.211 4.223 -1.403 1.00 96.56 92 HIS A CA 1
ATOM 708 C C . HIS A 1 92 ? -9.566 5.513 -0.878 1.00 96.56 92 HIS A C 1
ATOM 710 O O . HIS A 1 92 ? -8.965 5.502 0.189 1.00 96.56 92 HIS A O 1
ATOM 716 N N . ALA A 1 93 ? -9.745 6.644 -1.569 1.00 96.25 93 ALA A N 1
ATOM 717 C CA . ALA A 1 93 ? -9.198 7.928 -1.125 1.00 96.25 93 ALA A CA 1
ATOM 718 C C . ALA A 1 93 ? -9.738 8.369 0.247 1.00 96.25 93 ALA A C 1
ATOM 720 O O . ALA A 1 93 ? -8.972 8.836 1.089 1.00 96.25 93 ALA A O 1
ATOM 721 N N . GLU A 1 94 ? -11.039 8.199 0.488 1.00 97.94 94 GLU A N 1
ATOM 722 C CA . GLU A 1 94 ? -11.650 8.538 1.775 1.00 97.94 94 GLU A CA 1
ATOM 723 C C . GLU A 1 94 ? -11.138 7.638 2.909 1.00 97.94 94 GLU A C 1
ATOM 725 O O . GLU A 1 94 ? -10.781 8.136 3.977 1.00 97.94 94 GLU A O 1
ATOM 730 N N . VAL A 1 95 ? -11.028 6.330 2.658 1.00 97.94 95 VAL A N 1
ATOM 731 C CA . VAL A 1 95 ? -10.481 5.379 3.638 1.00 97.94 95 VAL A CA 1
ATOM 732 C C . VAL A 1 95 ? -9.001 5.656 3.909 1.00 97.94 95 VAL A C 1
ATOM 734 O O . VAL A 1 95 ? -8.606 5.708 5.068 1.00 97.94 95 VAL A O 1
ATOM 737 N N . ALA A 1 96 ? -8.193 5.931 2.881 1.00 97.62 96 ALA A N 1
ATOM 738 C CA . ALA A 1 96 ? -6.778 6.279 3.041 1.00 97.62 96 ALA A CA 1
ATOM 739 C C . ALA A 1 96 ? -6.597 7.564 3.861 1.00 97.62 96 ALA A C 1
ATOM 741 O O . ALA A 1 96 ? -5.729 7.643 4.728 1.00 97.62 96 ALA A O 1
ATOM 742 N N . ARG A 1 97 ? -7.442 8.575 3.623 1.00 97.50 97 ARG A N 1
ATOM 743 C CA . ARG A 1 97 ? -7.444 9.824 4.395 1.00 97.50 97 ARG A CA 1
ATOM 744 C C . ARG A 1 97 ? -7.758 9.575 5.869 1.00 97.50 97 ARG A C 1
ATOM 746 O O . ARG A 1 97 ? -7.164 10.227 6.726 1.00 97.50 97 ARG A O 1
ATOM 753 N N . GLN A 1 98 ? -8.704 8.684 6.156 1.00 97.88 98 GLN A N 1
ATOM 754 C CA . GLN A 1 98 ? -9.052 8.313 7.523 1.00 97.88 98 GLN A CA 1
ATOM 755 C C . GLN A 1 98 ? -7.913 7.524 8.182 1.00 97.88 98 GLN A C 1
ATOM 757 O O . GLN A 1 98 ? -7.431 7.933 9.233 1.00 97.88 98 GLN A O 1
ATOM 762 N N . ALA A 1 99 ? -7.371 6.515 7.499 1.00 97.31 99 ALA A N 1
ATOM 763 C CA . ALA A 1 99 ? -6.218 5.745 7.963 1.00 97.31 99 ALA A CA 1
ATOM 764 C C . ALA A 1 99 ? -5.000 6.631 8.266 1.00 97.31 99 ALA A C 1
ATOM 766 O O . ALA A 1 99 ? -4.333 6.450 9.278 1.00 97.31 99 ALA A O 1
ATOM 767 N N . TYR A 1 100 ? -4.732 7.653 7.449 1.00 97.12 100 TYR A N 1
ATOM 768 C CA . TYR A 1 100 ? -3.628 8.579 7.708 1.00 97.12 100 TYR A CA 1
ATOM 769 C C . TYR A 1 100 ? -3.844 9.431 8.969 1.00 97.12 100 TYR A C 1
ATOM 771 O O . TYR A 1 100 ? -2.881 9.804 9.638 1.00 97.12 100 TYR A O 1
ATOM 779 N N . ARG A 1 101 ? -5.099 9.741 9.320 1.00 96.62 101 ARG A N 1
ATOM 780 C CA . ARG A 1 101 ? -5.427 10.433 10.575 1.00 96.62 101 ARG A CA 1
ATOM 781 C C . ARG A 1 101 ? -5.283 9.519 11.784 1.00 96.62 101 ARG A C 1
ATOM 783 O O . ARG A 1 101 ? -4.777 9.979 12.801 1.00 96.62 101 ARG A O 1
ATOM 790 N N . ASP A 1 102 ? -5.702 8.266 11.651 1.00 96.19 102 ASP A N 1
ATOM 791 C CA . ASP A 1 102 ? -5.772 7.323 12.769 1.00 96.19 102 ASP A CA 1
ATOM 792 C C . ASP A 1 102 ? -4.424 6.645 13.037 1.00 96.19 102 ASP A C 1
ATOM 794 O O . ASP A 1 102 ? -4.035 6.469 14.187 1.00 96.19 102 ASP A O 1
ATOM 798 N N . TYR A 1 103 ? -3.685 6.317 11.976 1.00 96.62 103 TYR A N 1
ATOM 799 C CA . TYR A 1 103 ? -2.468 5.506 12.025 1.00 96.62 103 TYR A CA 1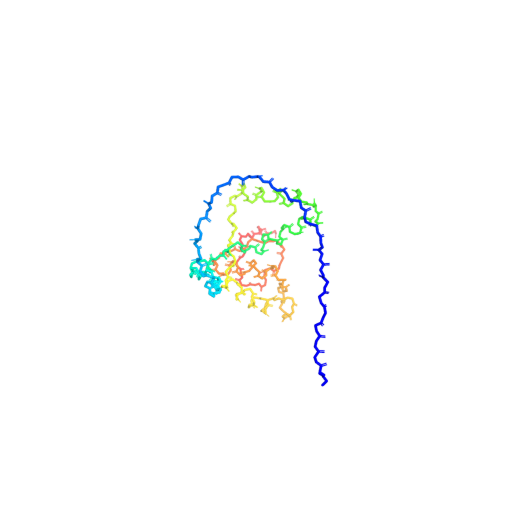
ATOM 800 C C . TYR A 1 103 ? -1.228 6.207 11.471 1.00 96.62 103 TYR A C 1
ATOM 802 O O . TYR A 1 103 ? -0.119 5.693 11.625 1.00 96.62 103 TYR A O 1
ATOM 810 N N . GLY A 1 104 ? -1.374 7.365 10.821 1.00 94.44 104 GLY A N 1
ATOM 811 C CA . GLY A 1 104 ? -0.272 8.021 10.119 1.00 94.44 104 GLY A CA 1
ATOM 812 C C . GLY A 1 104 ? 0.832 8.541 11.042 1.00 94.44 104 GLY A C 1
ATOM 813 O O . GLY A 1 104 ? 0.623 8.754 12.235 1.00 94.44 104 GLY A O 1
ATOM 814 N N . ARG A 1 105 ? 2.022 8.823 10.498 1.00 92.69 105 ARG A N 1
ATOM 815 C CA . ARG A 1 105 ? 3.202 9.287 11.273 1.00 92.69 105 ARG A CA 1
ATOM 816 C C . ARG A 1 105 ? 2.951 10.477 12.205 1.00 92.69 105 ARG A C 1
ATOM 818 O O . ARG A 1 105 ? 3.634 10.594 13.217 1.00 92.69 105 ARG A O 1
ATOM 825 N N . ALA A 1 106 ? 2.012 11.357 11.856 1.00 89.62 106 ALA A N 1
ATOM 826 C CA . ALA A 1 106 ? 1.681 12.558 12.624 1.00 89.62 106 ALA A CA 1
ATOM 827 C C . ALA A 1 106 ? 0.555 12.358 13.660 1.00 89.62 106 ALA A C 1
ATOM 829 O O . ALA A 1 106 ? 0.259 13.284 14.408 1.00 89.62 106 ALA A O 1
ATOM 830 N N . SER A 1 107 ? -0.072 11.179 13.710 1.00 89.81 107 SER A N 1
ATOM 831 C CA . SER A 1 107 ? -1.203 10.881 14.607 1.00 89.81 107 SER A CA 1
ATOM 832 C C . SER A 1 107 ? -0.786 10.597 16.057 1.00 89.81 107 SER A C 1
ATOM 834 O O . SER A 1 107 ? -1.605 10.683 16.965 1.00 89.81 107 SER A O 1
ATOM 836 N N . GLY A 1 108 ? 0.484 10.240 16.282 1.00 90.00 108 GLY A N 1
ATOM 837 C CA . GLY A 1 108 ? 0.954 9.689 17.558 1.00 90.00 108 GLY A CA 1
ATOM 838 C C . GLY A 1 108 ? 0.675 8.190 17.730 1.00 90.00 108 GLY A C 1
ATOM 839 O O . GLY A 1 108 ? 1.057 7.618 18.747 1.00 90.00 108 GLY A O 1
ATOM 840 N N . HIS A 1 109 ? 0.055 7.541 16.742 1.00 92.38 109 HIS A N 1
ATOM 841 C CA . HIS A 1 109 ? -0.235 6.111 16.754 1.00 92.38 109 HIS A CA 1
ATOM 842 C C . HIS A 1 109 ? 1.031 5.257 16.531 1.00 92.38 109 HIS A C 1
ATOM 844 O O . HIS A 1 109 ? 1.864 5.633 15.700 1.00 92.38 109 HIS A O 1
ATOM 850 N N . PRO A 1 110 ? 1.185 4.092 17.200 1.00 90.44 110 PRO A N 1
ATOM 851 C CA . PRO A 1 110 ? 2.378 3.243 17.083 1.00 90.44 110 PRO A CA 1
ATOM 852 C C . PRO A 1 110 ? 2.655 2.705 15.670 1.00 90.44 110 PRO A C 1
ATOM 854 O O . PRO A 1 110 ? 3.817 2.530 15.325 1.00 90.44 110 PRO A O 1
ATOM 857 N N . ALA A 1 111 ? 1.622 2.503 14.843 1.00 91.69 111 ALA A N 1
ATOM 858 C CA . ALA A 1 111 ? 1.767 2.062 13.445 1.00 91.69 111 ALA A CA 1
ATOM 859 C C . ALA A 1 111 ? 2.594 3.036 12.581 1.00 91.69 111 ALA A C 1
ATOM 861 O O . ALA A 1 111 ? 3.398 2.618 11.759 1.00 91.69 111 ALA A O 1
ATOM 862 N N . ARG A 1 112 ? 2.424 4.352 12.784 1.00 93.00 112 ARG A N 1
ATOM 863 C CA . ARG A 1 112 ? 3.173 5.413 12.083 1.00 93.00 112 ARG A CA 1
ATOM 864 C C . ARG A 1 112 ? 3.192 5.254 10.552 1.00 93.00 112 ARG A C 1
ATOM 866 O O . ARG A 1 112 ? 4.225 5.492 9.917 1.00 93.00 112 ARG A O 1
ATOM 873 N N . LEU A 1 113 ? 2.038 4.944 9.963 1.00 95.38 113 LEU A N 1
ATOM 874 C CA . LEU A 1 113 ? 1.885 4.742 8.523 1.00 95.38 113 LEU A CA 1
ATOM 875 C C . LEU A 1 113 ? 2.327 5.974 7.724 1.00 95.38 113 LEU A C 1
ATOM 877 O O . LEU A 1 113 ? 2.051 7.128 8.081 1.00 95.38 113 LEU A O 1
ATOM 881 N N . ASN A 1 114 ? 3.021 5.730 6.620 1.00 94.50 114 ASN A N 1
ATOM 882 C CA . ASN A 1 114 ? 3.299 6.742 5.613 1.00 94.50 114 ASN A CA 1
ATOM 883 C C . ASN A 1 114 ? 2.111 6.880 4.630 1.00 94.50 114 ASN A C 1
ATOM 885 O O . ASN A 1 114 ? 1.091 6.201 4.756 1.00 94.50 114 ASN A O 1
ATOM 889 N N . LEU A 1 115 ? 2.202 7.814 3.677 1.00 94.50 115 LEU A N 1
ATOM 890 C CA . LEU A 1 115 ? 1.120 8.039 2.711 1.00 94.50 115 LEU A CA 1
ATOM 891 C C . LEU A 1 115 ? 0.918 6.846 1.757 1.00 94.50 115 LEU A C 1
ATOM 893 O O . LEU A 1 115 ? -0.225 6.496 1.474 1.00 94.50 115 LEU A O 1
ATOM 897 N N . GLY A 1 116 ? 2.007 6.225 1.298 1.00 94.00 116 GLY A N 1
ATOM 898 C CA . GLY A 1 116 ? 1.999 5.004 0.489 1.00 94.00 116 GLY A CA 1
ATOM 899 C C . GLY A 1 116 ? 1.312 3.842 1.206 1.00 94.00 116 GLY A C 1
ATOM 900 O O . GLY A 1 116 ? 0.389 3.229 0.665 1.00 94.00 116 GLY A O 1
ATOM 901 N N . ASP A 1 117 ? 1.650 3.640 2.482 1.00 96.06 117 ASP A N 1
ATOM 902 C CA . ASP A 1 117 ? 1.034 2.614 3.333 1.00 96.06 117 ASP A CA 1
ATOM 903 C C . ASP A 1 117 ? -0.480 2.817 3.464 1.00 96.06 117 ASP A C 1
ATOM 905 O O . ASP A 1 117 ? -1.245 1.856 3.486 1.00 96.06 117 ASP A O 1
ATOM 909 N N . CYS A 1 118 ? -0.943 4.071 3.498 1.00 96.94 118 CYS A N 1
ATOM 910 C CA . CYS A 1 118 ? -2.371 4.380 3.565 1.00 96.94 118 CYS A CA 1
ATOM 911 C C . CYS A 1 118 ? -3.120 3.999 2.281 1.00 96.94 118 CYS A C 1
ATOM 913 O O . CYS A 1 118 ? -4.309 3.681 2.344 1.00 96.94 118 CYS A O 1
ATOM 915 N N . TYR A 1 119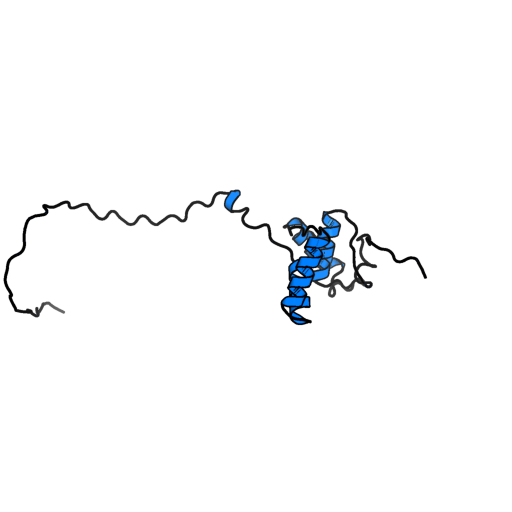 ? -2.455 3.996 1.121 1.00 97.06 119 TYR A N 1
ATOM 916 C CA . TYR A 1 119 ? -3.056 3.492 -0.115 1.00 97.06 119 TYR A CA 1
ATOM 917 C C . TYR A 1 119 ? -3.209 1.973 -0.085 1.00 97.06 119 TYR A C 1
ATOM 919 O O . TYR A 1 119 ? -4.283 1.469 -0.421 1.00 97.06 119 TYR A O 1
ATOM 927 N N . ALA A 1 120 ? -2.170 1.262 0.360 1.00 96.50 120 ALA A N 1
ATOM 928 C CA . ALA A 1 120 ? -2.207 -0.189 0.523 1.00 96.50 120 ALA A CA 1
ATOM 929 C C . ALA A 1 120 ? -3.268 -0.609 1.555 1.00 96.50 120 ALA A C 1
ATOM 931 O O . ALA A 1 120 ? -4.101 -1.472 1.274 1.00 96.50 120 ALA A O 1
ATOM 932 N N . TYR A 1 121 ? -3.305 0.077 2.702 1.00 97.62 121 TYR A N 1
ATOM 933 C CA . TYR A 1 121 ? -4.333 -0.091 3.726 1.00 97.62 121 TYR A CA 1
ATOM 934 C C . TYR A 1 121 ? -5.739 0.076 3.146 1.00 97.62 121 TYR A C 1
ATOM 936 O O . TYR A 1 121 ? -6.604 -0.771 3.351 1.00 97.62 121 TYR A O 1
ATOM 944 N N . ALA A 1 122 ? -5.986 1.160 2.405 1.00 97.81 122 ALA A N 1
ATOM 945 C CA . ALA A 1 122 ? -7.321 1.460 1.902 1.00 97.81 122 ALA A CA 1
ATOM 946 C C . ALA A 1 122 ? -7.823 0.431 0.886 1.00 97.81 122 ALA A C 1
ATOM 948 O O . ALA A 1 122 ? -9.012 0.119 0.890 1.00 97.81 122 ALA A O 1
ATOM 949 N N . LEU A 1 123 ? -6.935 -0.096 0.038 1.00 96.31 123 LEU A N 1
ATOM 950 C CA . LEU A 1 123 ? -7.260 -1.193 -0.873 1.00 96.31 123 LEU A CA 1
ATOM 951 C C . LEU A 1 123 ? -7.676 -2.447 -0.096 1.00 96.31 123 LEU A C 1
ATOM 953 O O . LEU A 1 123 ? -8.760 -2.973 -0.334 1.00 96.31 123 LEU A O 1
ATOM 957 N N . ALA A 1 124 ? -6.866 -2.870 0.877 1.00 97.12 124 ALA A N 1
ATOM 958 C CA . ALA A 1 124 ? -7.153 -4.045 1.700 1.00 97.12 124 ALA A CA 1
ATOM 959 C C . ALA A 1 124 ? -8.456 -3.891 2.504 1.00 97.12 124 ALA A C 1
ATOM 961 O O . ALA A 1 124 ? -9.313 -4.774 2.482 1.00 97.12 124 ALA A O 1
ATOM 962 N N . ALA A 1 125 ? -8.648 -2.739 3.151 1.00 97.19 125 ALA A N 1
ATOM 963 C CA . ALA A 1 125 ? -9.817 -2.456 3.976 1.00 97.19 125 ALA A CA 1
ATOM 964 C C . ALA A 1 125 ? -11.119 -2.367 3.162 1.00 97.19 125 ALA A C 1
ATOM 966 O O . ALA A 1 125 ? -12.162 -2.832 3.614 1.00 97.19 125 ALA A O 1
ATOM 967 N N . VAL A 1 126 ? -11.090 -1.780 1.959 1.00 97.06 126 VAL A N 1
ATOM 968 C CA . VAL A 1 126 ? -12.289 -1.695 1.105 1.00 97.06 126 VAL A CA 1
ATOM 969 C C . VAL A 1 126 ? -12.619 -3.036 0.457 1.00 97.06 126 VAL A C 1
ATOM 971 O O . VAL A 1 126 ? -13.800 -3.348 0.310 1.00 97.06 126 VAL A O 1
ATOM 974 N N . ALA A 1 127 ? -11.607 -3.826 0.094 1.00 95.12 127 ALA A N 1
ATOM 975 C CA . ALA A 1 127 ? -11.795 -5.163 -0.461 1.00 95.12 127 ALA A CA 1
ATOM 976 C C . ALA A 1 127 ? -12.135 -6.228 0.601 1.00 95.12 127 ALA A C 1
ATOM 978 O O . ALA A 1 127 ? -12.498 -7.341 0.232 1.00 95.12 127 ALA A O 1
ATOM 979 N N . ASP A 1 128 ? -12.002 -5.907 1.895 1.00 96.12 128 ASP A N 1
ATOM 980 C CA . ASP A 1 128 ? -12.035 -6.867 3.011 1.00 96.12 128 ASP A CA 1
ATOM 981 C C . ASP A 1 128 ? -11.072 -8.053 2.795 1.00 96.12 128 ASP A C 1
ATOM 983 O O . ASP A 1 128 ? -11.354 -9.215 3.095 1.00 96.12 128 ASP A O 1
ATOM 987 N N . GLN A 1 129 ? -9.891 -7.761 2.251 1.00 96.81 129 GLN A N 1
ATOM 988 C CA . GLN A 1 129 ? -8.861 -8.753 1.958 1.00 96.81 129 GLN A CA 1
ATOM 989 C C . GLN A 1 129 ? -7.637 -8.558 2.852 1.00 96.81 129 GLN A C 1
ATOM 991 O O . GLN A 1 129 ? -7.348 -7.438 3.279 1.00 96.81 129 GLN A O 1
ATOM 996 N N . PRO A 1 130 ? -6.914 -9.642 3.179 1.00 96.88 130 PRO A N 1
ATOM 997 C CA . PRO A 1 130 ? -5.688 -9.523 3.946 1.00 96.88 130 PRO A CA 1
ATOM 998 C C . PRO A 1 130 ? -4.581 -8.845 3.123 1.00 96.88 130 PRO A C 1
ATOM 1000 O O . PRO A 1 130 ? -4.498 -9.018 1.907 1.00 96.88 130 PRO A O 1
ATOM 1003 N N . LEU A 1 131 ? -3.706 -8.099 3.796 1.00 96.25 131 LEU A N 1
ATOM 1004 C CA . LEU A 1 131 ? -2.601 -7.363 3.187 1.00 96.25 131 LEU A CA 1
ATOM 1005 C C . LEU A 1 131 ? -1.286 -8.135 3.337 1.00 96.25 131 LEU A C 1
ATOM 1007 O O . LEU A 1 131 ? -0.908 -8.532 4.441 1.00 96.25 131 LEU A O 1
ATOM 1011 N N . LEU A 1 132 ? -0.569 -8.328 2.230 1.00 94.94 132 LEU A N 1
ATOM 1012 C CA . LEU A 1 132 ? 0.805 -8.823 2.251 1.00 94.94 132 LEU A CA 1
ATOM 1013 C C . LEU A 1 132 ? 1.765 -7.642 2.418 1.00 94.94 132 LEU A C 1
ATOM 1015 O O . LEU A 1 132 ? 1.790 -6.742 1.581 1.00 94.94 132 LEU A O 1
ATOM 1019 N N . PHE A 1 133 ? 2.566 -7.660 3.478 1.00 92.75 133 PHE A N 1
ATOM 1020 C CA . PHE A 1 133 ? 3.573 -6.641 3.764 1.00 92.75 133 PHE A CA 1
ATOM 1021 C C . PHE A 1 133 ? 4.811 -7.276 4.405 1.00 92.75 133 PHE A C 1
ATOM 1023 O O . PHE A 1 133 ? 4.775 -8.415 4.870 1.00 92.75 133 PHE A O 1
ATOM 1030 N N . VAL A 1 134 ? 5.913 -6.529 4.410 1.00 89.56 134 VAL A N 1
ATOM 1031 C CA . VAL A 1 134 ? 7.160 -6.889 5.095 1.00 89.56 134 VAL A CA 1
ATOM 1032 C C . VAL A 1 134 ? 7.431 -5.844 6.173 1.00 89.56 134 VAL A C 1
ATOM 1034 O O . VAL A 1 134 ? 7.216 -4.659 5.931 1.00 89.56 134 VAL A O 1
ATOM 1037 N N . GLY A 1 135 ? 7.934 -6.277 7.330 1.00 87.75 135 GLY A N 1
ATOM 1038 C CA . GLY A 1 135 ? 8.180 -5.411 8.486 1.00 87.75 135 GLY A CA 1
ATOM 1039 C C . GLY A 1 135 ? 6.968 -5.314 9.412 1.00 87.75 135 GLY A C 1
ATOM 1040 O O . GLY A 1 135 ? 6.071 -6.151 9.347 1.00 87.75 135 GLY A O 1
ATOM 1041 N N . ASP A 1 136 ? 6.954 -4.284 10.260 1.00 87.00 136 ASP A N 1
ATOM 1042 C CA . ASP A 1 136 ? 5.990 -4.153 11.361 1.00 87.00 136 ASP A CA 1
ATOM 1043 C C . ASP A 1 136 ? 4.955 -3.031 11.149 1.00 87.00 136 ASP A C 1
ATOM 1045 O O . ASP A 1 136 ? 4.126 -2.780 12.018 1.00 87.00 136 ASP A O 1
ATOM 1049 N N . ASP A 1 137 ? 4.956 -2.353 9.998 1.00 86.81 137 ASP A N 1
ATOM 1050 C CA . ASP A 1 137 ? 4.185 -1.111 9.804 1.00 86.81 137 ASP A CA 1
ATOM 1051 C C . ASP A 1 137 ? 2.666 -1.299 10.008 1.00 86.81 137 ASP A C 1
ATOM 1053 O O . ASP A 1 137 ? 1.978 -0.417 10.526 1.00 86.81 137 ASP A O 1
ATOM 1057 N N . PHE A 1 138 ? 2.135 -2.480 9.680 1.00 93.06 138 PHE A N 1
ATOM 1058 C CA . PHE A 1 138 ? 0.704 -2.784 9.786 1.00 93.06 138 PHE A CA 1
ATOM 1059 C C . PHE A 1 138 ? 0.317 -3.587 11.037 1.00 93.06 138 PHE A C 1
ATOM 1061 O O . PHE A 1 138 ? -0.874 -3.792 11.268 1.00 93.06 138 PHE A O 1
ATOM 1068 N N . VAL A 1 139 ? 1.268 -4.011 11.882 1.00 90.94 139 VAL A N 1
ATOM 1069 C CA . VAL A 1 139 ? 0.980 -4.907 13.032 1.00 90.94 139 VAL A CA 1
ATOM 1070 C C . VAL A 1 139 ? 0.143 -4.240 14.122 1.00 90.94 139 VAL A C 1
ATOM 1072 O O . VAL A 1 139 ? -0.486 -4.915 14.933 1.00 90.94 139 VAL A O 1
ATOM 1075 N N . HIS A 1 140 ? 0.127 -2.908 14.142 1.00 91.75 140 HIS A N 1
ATOM 1076 C CA . HIS A 1 140 ? -0.694 -2.112 15.049 1.00 91.75 140 HIS A CA 1
ATOM 1077 C C . HIS A 1 140 ? -1.960 -1.565 14.377 1.00 91.75 140 HIS A C 1
ATOM 1079 O O . HIS A 1 140 ? -2.610 -0.689 14.934 1.00 91.75 140 HIS A O 1
ATOM 1085 N N . THR A 1 141 ? -2.310 -2.041 13.186 1.00 94.25 141 THR A N 1
ATOM 1086 C CA . THR A 1 141 ? -3.553 -1.663 12.499 1.00 94.25 141 THR A CA 1
ATOM 1087 C C . THR A 1 141 ? -4.607 -2.759 12.656 1.00 94.25 141 THR A C 1
ATOM 1089 O O . THR A 1 141 ? -4.341 -3.821 13.216 1.00 94.25 141 THR A O 1
ATOM 1092 N N . ASP A 1 142 ? -5.817 -2.504 12.177 1.00 94.50 142 ASP A N 1
ATOM 1093 C CA . ASP A 1 142 ? -6.914 -3.474 12.114 1.00 94.50 142 ASP A CA 1
ATOM 1094 C C . ASP A 1 142 ? -6.895 -4.336 10.832 1.00 94.50 142 ASP A C 1
ATOM 1096 O O . ASP A 1 142 ? -7.739 -5.222 10.672 1.00 94.50 142 ASP A O 1
ATOM 1100 N N . VAL A 1 143 ? -5.932 -4.129 9.923 1.00 95.19 143 VAL A N 1
ATOM 1101 C CA . VAL A 1 143 ? -5.812 -4.929 8.699 1.00 95.19 143 VAL A CA 1
ATOM 1102 C C . VAL A 1 143 ? -5.264 -6.325 9.008 1.00 95.19 143 VAL A C 1
ATOM 1104 O O . VAL A 1 143 ? -4.342 -6.502 9.805 1.00 95.19 143 VAL A O 1
ATOM 1107 N N . ARG A 1 144 ? -5.806 -7.351 8.343 1.00 95.69 144 ARG A N 1
ATOM 1108 C CA . ARG A 1 144 ? -5.338 -8.736 8.513 1.00 95.69 144 ARG A CA 1
ATOM 1109 C C . ARG A 1 144 ? -4.055 -8.973 7.705 1.00 95.69 144 ARG A C 1
ATOM 1111 O O . ARG A 1 144 ? -4.067 -8.684 6.510 1.00 95.69 144 ARG A O 1
ATOM 1118 N N . PRO A 1 145 ? -2.987 -9.553 8.278 1.00 94.75 145 PRO A N 1
ATOM 1119 C CA . PRO A 1 145 ? -1.820 -9.966 7.503 1.00 94.75 145 PRO A CA 1
ATOM 1120 C C . PRO A 1 145 ? -2.150 -11.174 6.618 1.00 94.75 145 PRO A C 1
ATOM 1122 O O . PRO A 1 145 ? -2.774 -12.135 7.067 1.00 94.75 145 PRO A O 1
ATOM 1125 N N . ALA A 1 146 ? -1.712 -11.142 5.358 1.00 95.12 146 ALA A N 1
ATOM 1126 C CA . ALA A 1 146 ? -1.877 -12.258 4.417 1.00 95.12 146 ALA A CA 1
ATOM 1127 C C . ALA A 1 146 ? -0.871 -13.390 4.652 1.00 95.12 146 ALA A C 1
ATOM 1129 O O . ALA A 1 146 ? -1.115 -14.532 4.268 1.00 95.12 146 ALA A O 1
ATOM 1130 N N . TYR A 1 147 ? 0.256 -13.074 5.288 1.00 91.12 147 TYR A N 1
ATOM 1131 C CA . TYR A 1 147 ? 1.294 -14.030 5.630 1.00 91.12 147 TYR A CA 1
ATOM 1132 C C . TYR A 1 147 ? 1.744 -13.801 7.069 1.00 91.12 147 TYR A C 1
ATOM 1134 O O . TYR A 1 147 ? 2.166 -12.704 7.432 1.00 91.12 147 TYR A O 1
ATOM 1142 N N . LEU A 1 148 ? 1.654 -14.852 7.878 1.00 82.81 148 LEU A N 1
ATOM 1143 C CA . LEU A 1 148 ? 2.244 -14.916 9.207 1.00 82.81 148 LEU A CA 1
ATOM 1144 C C . LEU A 1 148 ? 3.389 -15.927 9.123 1.00 82.81 148 LEU A C 1
ATOM 1146 O O . LEU A 1 148 ? 3.117 -17.100 8.846 1.00 82.81 148 LEU A O 1
ATOM 1150 N N . PRO A 1 149 ? 4.657 -15.517 9.306 1.00 71.75 149 PRO A N 1
ATOM 1151 C CA . PRO A 1 149 ? 5.736 -16.487 9.365 1.00 71.75 149 PRO A CA 1
ATOM 1152 C C . PRO A 1 149 ? 5.492 -17.442 10.546 1.00 71.75 149 PRO A C 1
ATOM 1154 O O . PRO A 1 149 ? 4.970 -17.011 11.580 1.00 71.75 149 PRO A O 1
ATOM 1157 N N . PRO A 1 150 ? 5.841 -18.735 10.415 1.00 73.81 150 PRO A N 1
ATOM 1158 C CA . PRO A 1 150 ? 5.737 -19.669 11.528 1.00 73.81 150 PRO A CA 1
ATOM 1159 C C . PRO A 1 150 ? 6.548 -19.130 12.710 1.00 73.81 150 PRO A C 1
ATOM 1161 O O . PRO A 1 150 ? 7.692 -18.710 12.537 1.00 73.81 150 PRO A O 1
ATOM 1164 N N . SER A 1 151 ? 5.927 -19.099 13.891 1.00 74.31 151 SER A N 1
ATOM 1165 C CA . SER A 1 151 ? 6.549 -18.622 15.128 1.00 74.31 151 SER A CA 1
ATOM 1166 C C . SER A 1 151 ? 7.852 -19.385 15.381 1.00 74.31 151 SER A C 1
ATOM 1168 O O . SER A 1 151 ? 7.812 -20.611 15.512 1.00 74.31 151 SER A O 1
ATOM 1170 N N . ALA A 1 152 ? 8.970 -18.656 15.400 1.00 51.59 152 ALA A N 1
ATOM 1171 C CA . ALA A 1 152 ? 10.291 -19.161 15.771 1.00 51.59 152 ALA A CA 1
ATOM 1172 C C . ALA A 1 152 ? 10.404 -19.387 17.284 1.00 51.59 152 ALA A C 1
ATOM 1174 O O . ALA A 1 152 ? 9.775 -18.610 18.041 1.00 51.59 152 ALA A O 1
#

InterPro domains:
  IPR002716 PIN domain [PF01850] (54-142)
  IPR029060 PIN-like domain superfamily [SSF88723] (54-144)